Protein AF-A0A7L1F6C6-F1 (afdb_monomer)

Structure (mmCIF, N/CA/C/O backbone):
data_AF-A0A7L1F6C6-F1
#
_entry.id   AF-A0A7L1F6C6-F1
#
loop_
_atom_site.group_PDB
_atom_site.id
_atom_site.type_symbol
_atom_site.label_atom_id
_atom_site.label_alt_id
_atom_site.label_comp_id
_atom_site.label_asym_id
_atom_site.label_entity_id
_atom_site.label_seq_id
_atom_site.pdbx_PDB_ins_code
_atom_site.Cartn_x
_atom_site.Cartn_y
_atom_site.Cartn_z
_atom_site.occupancy
_atom_site.B_iso_or_equiv
_atom_site.auth_seq_id
_atom_site.auth_comp_id
_atom_site.auth_asym_id
_atom_site.auth_atom_id
_atom_site.pdbx_PDB_model_num
ATOM 1 N N . LEU A 1 1 ? -11.012 -23.901 40.442 1.00 64.25 1 LEU A N 1
ATOM 2 C CA . LEU A 1 1 ? -11.278 -23.024 39.281 1.00 64.25 1 LEU A CA 1
ATOM 3 C C . LEU A 1 1 ? -10.445 -21.774 39.486 1.00 64.25 1 LEU A C 1
ATOM 5 O O . LEU A 1 1 ? -10.646 -21.101 40.484 1.00 64.25 1 LEU A O 1
ATOM 9 N N . GLN A 1 2 ? -9.431 -21.559 38.651 1.00 64.12 2 GLN A N 1
ATOM 10 C CA . GLN A 1 2 ? -8.571 -20.382 38.749 1.00 64.12 2 GLN A CA 1
ATOM 11 C C . GLN A 1 2 ? -9.316 -19.219 38.085 1.00 64.12 2 GLN A C 1
ATOM 13 O O . GLN A 1 2 ? -9.634 -19.289 36.899 1.00 64.12 2 GLN A O 1
ATOM 18 N N . GLU A 1 3 ? -9.686 -18.216 38.878 1.00 64.56 3 GLU A N 1
ATOM 19 C CA . GLU A 1 3 ? -10.422 -17.037 38.423 1.00 64.56 3 GLU A CA 1
ATOM 20 C C . GLU A 1 3 ? -9.488 -16.187 37.558 1.00 64.56 3 GLU A C 1
ATOM 22 O O . GLU A 1 3 ? -8.548 -15.561 38.050 1.00 64.56 3 GLU A O 1
ATOM 27 N N . TYR A 1 4 ? -9.695 -16.223 36.242 1.00 62.31 4 TYR A N 1
ATOM 28 C CA . TYR A 1 4 ? -8.992 -15.319 35.341 1.00 62.31 4 TYR A CA 1
ATOM 29 C C . TYR A 1 4 ? -9.404 -13.879 35.672 1.00 62.31 4 TYR A C 1
ATOM 31 O O . TYR A 1 4 ? -10.600 -13.625 35.841 1.00 62.31 4 TYR A O 1
ATOM 39 N N . PRO A 1 5 ? -8.457 -12.924 35.743 1.00 64.25 5 PRO A N 1
ATOM 40 C CA . PRO A 1 5 ? -8.804 -11.533 35.965 1.00 64.25 5 PRO A CA 1
ATOM 41 C C . PRO A 1 5 ? -9.733 -11.074 34.839 1.00 64.25 5 PRO A C 1
ATOM 43 O O . PRO A 1 5 ? -9.344 -11.017 33.674 1.00 64.25 5 PRO A O 1
ATOM 46 N N . ILE A 1 6 ? -10.974 -10.744 35.199 1.00 61.38 6 ILE A N 1
ATOM 47 C CA . ILE A 1 6 ? -12.041 -10.318 34.276 1.00 61.38 6 ILE A CA 1
ATOM 48 C C . ILE A 1 6 ? -11.669 -8.999 33.568 1.00 61.38 6 ILE A C 1
ATOM 50 O O . ILE A 1 6 ? -12.260 -8.619 32.560 1.00 61.38 6 ILE A O 1
ATOM 54 N N . ASN A 1 7 ? -10.636 -8.309 34.054 1.00 60.38 7 ASN A N 1
ATOM 55 C CA . ASN A 1 7 ? -10.195 -7.024 33.545 1.00 60.38 7 ASN A CA 1
ATOM 56 C C . ASN A 1 7 ? -9.051 -7.158 32.525 1.00 60.38 7 ASN A C 1
ATOM 58 O O . ASN A 1 7 ? -7.947 -6.675 32.752 1.00 60.38 7 ASN A O 1
ATOM 62 N N . ASN A 1 8 ? -9.320 -7.831 31.404 1.00 57.84 8 ASN A N 1
ATOM 63 C CA . ASN A 1 8 ? -8.389 -7.932 30.271 1.00 57.84 8 ASN A CA 1
ATOM 64 C C . ASN A 1 8 ? -8.838 -7.106 29.044 1.00 57.84 8 ASN A C 1
ATOM 66 O O . ASN A 1 8 ? -8.256 -7.241 27.973 1.00 57.84 8 ASN A O 1
ATOM 70 N N . MET A 1 9 ? -9.875 -6.262 29.168 1.00 63.53 9 MET A N 1
ATOM 71 C CA . MET A 1 9 ? -10.469 -5.536 28.027 1.00 63.53 9 MET A CA 1
ATOM 72 C C . MET A 1 9 ? -10.590 -4.012 28.189 1.00 63.53 9 MET A C 1
ATOM 74 O O . MET A 1 9 ? -11.356 -3.387 27.463 1.00 63.53 9 MET A O 1
ATOM 78 N N . VAL A 1 10 ? -9.836 -3.376 29.088 1.00 61.25 10 VAL A N 1
ATOM 79 C CA . VAL A 1 10 ? -9.824 -1.903 29.187 1.00 61.25 10 VAL A CA 1
ATOM 80 C C . VAL A 1 10 ? -8.411 -1.381 28.984 1.00 61.25 10 VAL A C 1
ATOM 82 O O . VAL A 1 10 ? -7.747 -0.910 29.901 1.00 61.25 10 VAL A O 1
ATOM 85 N N . THR A 1 11 ? -7.926 -1.465 27.753 1.00 64.50 11 THR A N 1
ATOM 86 C CA . THR A 1 11 ? -6.850 -0.586 27.305 1.00 64.50 11 THR A CA 1
ATOM 87 C C . THR A 1 11 ? -7.500 0.571 26.552 1.00 64.50 11 THR A C 1
ATOM 89 O O . THR A 1 11 ? -8.156 0.367 25.536 1.00 64.50 11 THR A O 1
ATOM 92 N N . GLY A 1 12 ? -7.381 1.789 27.094 1.00 72.12 12 GLY A N 1
ATOM 93 C CA . GLY A 1 12 ? -8.012 3.025 26.602 1.00 72.12 12 GLY A CA 1
ATOM 94 C C . GLY A 1 12 ? -7.460 3.546 25.271 1.00 72.12 12 GLY A C 1
ATOM 95 O O . GLY A 1 12 ? -7.302 4.752 25.095 1.00 72.12 12 GLY A O 1
ATOM 96 N N . TYR A 1 13 ? -7.116 2.648 24.353 1.00 78.31 13 TYR A N 1
ATOM 97 C CA . TYR A 1 13 ? -6.742 3.001 22.995 1.00 78.31 13 TYR A CA 1
ATOM 98 C C . TYR A 1 13 ? -7.990 3.380 22.204 1.00 78.31 13 TYR A C 1
ATOM 100 O O . TYR A 1 13 ? -9.056 2.784 22.364 1.00 78.31 13 TYR A O 1
ATOM 108 N N . ALA A 1 14 ? -7.843 4.380 21.338 1.00 81.75 14 ALA A N 1
ATOM 109 C CA . ALA A 1 14 ? -8.912 4.785 20.443 1.00 81.75 14 ALA A CA 1
ATOM 110 C C . ALA A 1 14 ? -9.343 3.598 19.571 1.00 81.75 14 ALA A C 1
ATOM 112 O O . ALA A 1 14 ? -8.506 2.872 19.025 1.00 81.75 14 ALA A O 1
ATOM 113 N N . SER A 1 15 ? -10.655 3.407 19.432 1.00 86.25 15 SER A N 1
ATOM 114 C CA . SER A 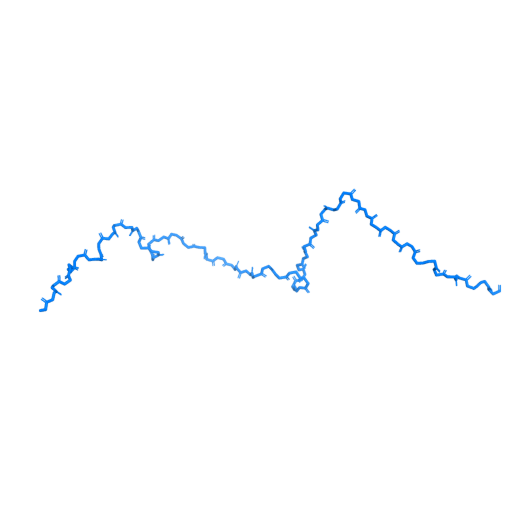1 15 ? -11.190 2.396 18.530 1.00 86.25 15 SER A CA 1
ATOM 115 C C . SER A 1 15 ? -10.839 2.766 17.095 1.00 86.25 15 SER A C 1
ATOM 117 O O . SER A 1 15 ? -10.995 3.916 16.687 1.00 86.25 15 SER A O 1
ATOM 119 N N . ALA A 1 16 ? -10.474 1.783 16.271 1.00 88.12 16 ALA A N 1
ATOM 120 C CA . ALA A 1 16 ? -10.301 1.994 14.831 1.00 88.12 16 ALA A CA 1
ATOM 121 C C . ALA A 1 16 ? -11.583 2.520 14.146 1.00 88.12 16 ALA A C 1
ATOM 123 O O . ALA A 1 16 ? -11.537 3.031 13.027 1.00 88.12 16 ALA A O 1
ATOM 124 N N . ARG A 1 17 ? -12.743 2.388 14.806 1.00 89.12 17 ARG A N 1
ATOM 125 C CA . ARG A 1 17 ? -14.014 2.974 14.357 1.00 89.12 17 ARG A CA 1
ATOM 126 C C . ARG A 1 17 ? -14.049 4.496 14.500 1.00 89.12 17 ARG A C 1
ATOM 128 O O . ARG A 1 17 ? -14.696 5.131 13.678 1.00 89.12 17 ARG A O 1
ATOM 135 N N . ASP A 1 18 ? -13.334 5.041 15.479 1.00 91.31 18 ASP A N 1
ATOM 136 C CA . ASP A 1 18 ? -13.334 6.469 15.816 1.00 91.31 18 ASP A CA 1
ATOM 137 C C . ASP A 1 18 ? -12.240 7.242 15.056 1.00 91.31 18 ASP A C 1
ATOM 139 O O . ASP A 1 18 ? -12.186 8.470 15.086 1.00 91.31 18 ASP A O 1
ATOM 143 N N . MET A 1 19 ? -11.347 6.530 14.363 1.00 94.38 19 MET A N 1
ATOM 144 C CA . MET A 1 19 ? -10.268 7.119 13.575 1.00 94.38 19 MET A CA 1
ATOM 145 C C . MET A 1 19 ? -10.769 7.591 12.206 1.00 94.38 19 MET A C 1
ATOM 147 O O . MET A 1 19 ? -11.583 6.928 11.561 1.00 94.38 19 MET A O 1
ATOM 151 N N . LYS A 1 20 ? -10.219 8.709 11.715 1.00 96.00 20 LYS A N 1
ATOM 152 C CA . LYS A 1 20 ? -10.472 9.183 10.349 1.00 96.00 20 LYS A CA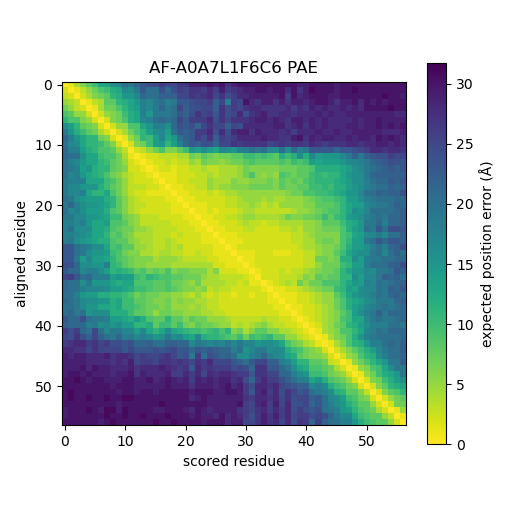 1
ATOM 153 C C . LYS A 1 20 ? -9.992 8.139 9.338 1.00 96.00 20 LYS A C 1
ATOM 155 O O . LYS A 1 20 ? -8.850 7.686 9.410 1.00 96.00 20 LYS A O 1
ATOM 160 N N . LYS A 1 21 ? -10.852 7.797 8.380 1.00 95.69 21 LYS A N 1
ATOM 161 C CA . LYS A 1 21 ? -10.561 6.834 7.311 1.00 95.69 21 LYS A CA 1
ATOM 162 C C . LYS A 1 21 ? -10.337 7.561 5.990 1.00 95.69 21 LYS A C 1
ATOM 164 O O . LYS A 1 21 ? -10.852 8.657 5.781 1.00 95.69 21 LYS A O 1
ATOM 169 N N . TYR A 1 22 ? -9.538 6.957 5.119 1.00 96.69 22 TYR A N 1
ATOM 170 C CA . TYR A 1 22 ? -9.452 7.370 3.725 1.00 96.69 22 TYR A CA 1
ATOM 171 C C . TYR A 1 22 ? -10.671 6.817 2.980 1.00 96.69 22 TYR A C 1
ATOM 173 O O . TYR A 1 22 ? -10.958 5.629 3.090 1.00 96.69 22 TYR A O 1
ATOM 181 N N . GLU A 1 23 ? -11.392 7.681 2.268 1.00 96.69 23 GLU A N 1
ATOM 182 C CA . GLU A 1 23 ? -12.641 7.329 1.567 1.00 96.69 23 GLU A CA 1
ATOM 183 C C . GLU A 1 23 ? -12.484 7.288 0.040 1.00 96.69 23 GLU A C 1
ATOM 185 O O . GLU A 1 23 ? -13.443 7.011 -0.674 1.00 96.69 23 GLU A O 1
ATOM 190 N N . GLY A 1 24 ? -11.289 7.594 -0.473 1.00 97.50 24 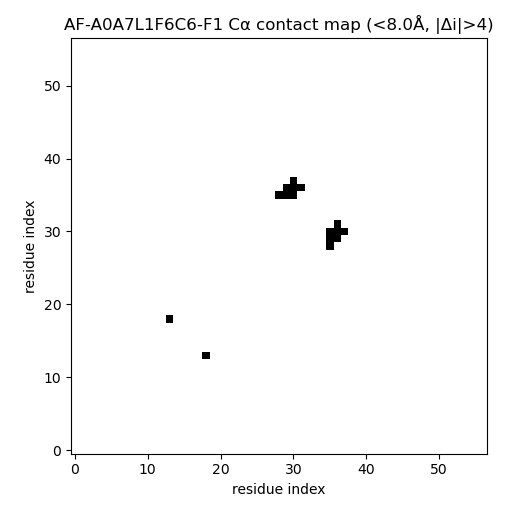GLY A N 1
ATOM 191 C CA . GLY A 1 24 ? -11.003 7.524 -1.902 1.00 97.50 24 GLY A CA 1
ATOM 192 C C . GLY A 1 24 ? -10.725 6.099 -2.379 1.00 97.50 24 GLY A C 1
ATOM 193 O O . GLY A 1 24 ? -10.697 5.146 -1.599 1.00 97.50 24 GLY A O 1
ATOM 194 N N . GLU A 1 25 ? -10.466 5.967 -3.677 1.00 96.94 25 GLU A N 1
ATOM 195 C CA . GLU A 1 25 ? -10.073 4.689 -4.263 1.00 96.94 25 GLU A CA 1
ATOM 196 C C . GLU A 1 25 ? -8.665 4.277 -3.822 1.00 96.94 25 GLU A C 1
ATOM 198 O O . GLU A 1 25 ? -7.718 5.064 -3.885 1.00 96.94 25 GLU A O 1
ATOM 203 N N . LEU A 1 26 ? -8.528 3.019 -3.402 1.00 96.62 26 LEU A N 1
ATOM 204 C CA . LEU A 1 26 ? -7.256 2.402 -3.048 1.00 96.62 26 LEU A CA 1
ATOM 205 C C . LEU A 1 26 ? -7.047 1.176 -3.939 1.00 96.62 26 LEU A C 1
ATOM 207 O O . LEU A 1 26 ? -7.848 0.245 -3.900 1.00 96.62 26 LEU A O 1
ATOM 211 N N . HIS A 1 27 ? -5.975 1.190 -4.732 1.00 95.75 27 HIS A N 1
ATOM 212 C CA . HIS A 1 27 ? -5.622 0.115 -5.661 1.00 95.75 27 HIS A CA 1
ATOM 213 C C . HIS A 1 27 ? -4.302 -0.528 -5.253 1.00 95.75 27 HIS A C 1
ATOM 215 O O . HIS A 1 27 ? -3.363 0.167 -4.853 1.00 95.75 27 HIS A O 1
ATOM 221 N N . ASP A 1 28 ? -4.216 -1.847 -5.397 1.00 95.88 28 ASP A N 1
ATOM 222 C CA . ASP A 1 28 ? -2.967 -2.567 -5.181 1.00 95.88 28 ASP A CA 1
ATOM 223 C C . ASP A 1 28 ? -1.950 -2.201 -6.267 1.00 95.88 28 ASP A C 1
ATOM 225 O O . ASP A 1 28 ? -2.227 -2.255 -7.469 1.00 95.88 28 ASP A O 1
ATOM 229 N N . PHE A 1 29 ? -0.732 -1.861 -5.849 1.00 95.56 29 PHE A N 1
ATOM 230 C CA . PHE A 1 29 ? 0.362 -1.604 -6.776 1.00 95.56 29 PHE A CA 1
ATOM 231 C C . PH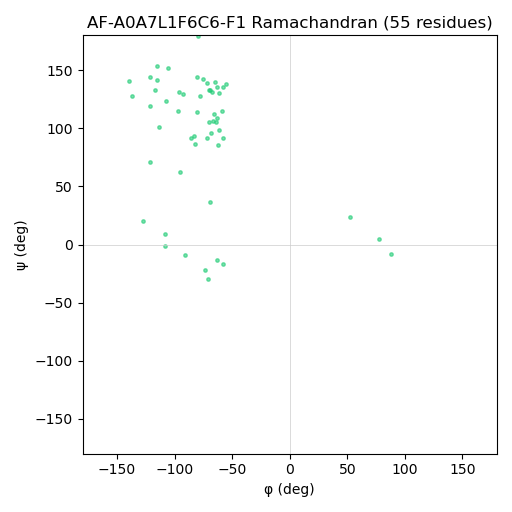E A 1 29 ? 1.014 -2.925 -7.198 1.00 95.56 29 PHE A C 1
ATOM 233 O O . PHE A 1 29 ? 1.914 -3.437 -6.530 1.00 95.56 29 PHE A O 1
ATOM 240 N N . ILE A 1 30 ? 0.555 -3.475 -8.322 1.00 96.06 30 ILE A N 1
ATOM 241 C CA . ILE A 1 30 ? 1.073 -4.718 -8.909 1.00 96.06 30 ILE A CA 1
ATOM 242 C C . ILE A 1 30 ? 1.757 -4.384 -10.249 1.00 96.06 30 ILE A C 1
ATOM 244 O O . ILE A 1 30 ? 1.066 -4.192 -11.257 1.00 96.06 30 ILE A O 1
ATOM 248 N N . PRO A 1 31 ? 3.104 -4.298 -10.300 1.00 95.88 31 PRO A N 1
ATOM 249 C CA . PRO A 1 31 ? 3.836 -4.011 -11.534 1.00 95.88 31 PRO A CA 1
ATOM 250 C C . PRO A 1 31 ? 3.494 -4.991 -12.664 1.00 95.88 31 PRO A C 1
ATOM 252 O O . PRO A 1 31 ? 3.399 -6.195 -12.443 1.00 95.88 31 PRO A O 1
ATOM 255 N N . GLY A 1 32 ? 3.332 -4.478 -13.883 1.00 93.00 32 GLY A N 1
ATOM 256 C CA . GLY A 1 32 ? 2.930 -5.250 -15.064 1.00 93.00 32 GLY A CA 1
ATOM 257 C C . GLY A 1 32 ? 1.414 -5.361 -15.259 1.00 93.00 32 GLY A C 1
ATOM 258 O O . GLY A 1 32 ? 0.971 -5.801 -16.317 1.00 93.00 32 GLY A O 1
ATOM 259 N N . THR A 1 33 ? 0.614 -4.915 -14.288 1.00 93.25 33 THR A N 1
ATOM 260 C CA . THR A 1 33 ? -0.850 -4.813 -14.396 1.00 93.25 33 THR A CA 1
ATOM 261 C C . THR A 1 33 ? -1.284 -3.353 -14.320 1.00 93.25 33 THR A C 1
ATOM 263 O O . THR A 1 33 ? -0.564 -2.526 -13.766 1.00 93.25 33 THR A O 1
ATOM 266 N N . SER A 1 34 ? -2.435 -3.009 -14.908 1.00 90.25 34 SER A N 1
ATOM 267 C CA . SER A 1 34 ? -3.036 -1.661 -14.826 1.00 90.25 34 SER A CA 1
ATOM 268 C C . SER A 1 34 ? -2.101 -0.495 -15.201 1.00 90.25 34 SER A C 1
ATOM 270 O O . SER A 1 34 ? -2.302 0.636 -14.771 1.00 90.25 34 SER A O 1
ATOM 272 N N . GLY A 1 35 ? -1.063 -0.759 -16.003 1.00 93.75 35 GLY A N 1
ATOM 273 C CA . GLY A 1 35 ? -0.050 0.230 -16.383 1.00 93.75 35 GLY A CA 1
ATOM 274 C C . GLY A 1 35 ? 0.999 0.538 -15.306 1.00 93.75 35 GLY A C 1
ATOM 275 O O . GLY A 1 35 ? 1.851 1.397 -15.529 1.00 93.75 35 GLY A O 1
ATOM 276 N N . TYR A 1 36 ? 0.986 -0.152 -14.162 1.00 96.50 36 TYR A N 1
ATOM 277 C CA . TYR A 1 36 ? 2.002 0.012 -13.126 1.00 96.50 36 TYR A CA 1
ATOM 278 C C . TYR A 1 36 ? 3.339 -0.589 -13.557 1.00 96.50 36 TYR A C 1
ATOM 280 O O . TYR A 1 36 ? 3.404 -1.688 -14.107 1.00 96.50 36 TYR A O 1
ATOM 288 N N . ALA A 1 37 ? 4.429 0.110 -13.254 1.00 94.12 37 ALA A N 1
ATOM 289 C CA . ALA A 1 37 ? 5.785 -0.364 -13.484 1.00 94.12 37 ALA A CA 1
ATOM 290 C C . ALA A 1 37 ? 6.673 0.008 -12.296 1.00 94.12 37 ALA A C 1
ATOM 292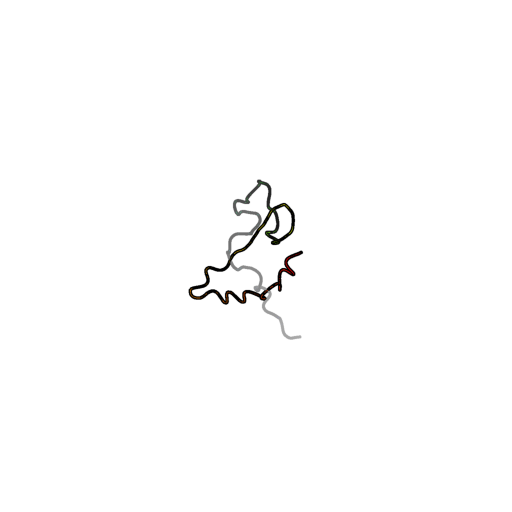 O O . ALA A 1 37 ? 6.563 1.103 -11.745 1.00 94.12 37 ALA A O 1
ATOM 293 N N . ALA A 1 38 ? 7.565 -0.904 -11.919 1.00 94.31 38 ALA A N 1
ATOM 294 C CA . ALA A 1 38 ? 8.591 -0.672 -10.914 1.00 94.31 38 ALA A CA 1
ATOM 295 C C . ALA A 1 38 ? 9.964 -0.807 -11.575 1.00 94.31 38 ALA A C 1
ATOM 297 O O . ALA A 1 38 ? 10.214 -1.765 -12.306 1.00 94.31 38 ALA A O 1
ATOM 298 N N . TYR A 1 39 ? 10.850 0.149 -11.308 1.00 91.88 39 TYR A N 1
ATOM 299 C CA . TYR A 1 39 ? 12.201 0.176 -11.860 1.00 91.88 39 TYR A CA 1
ATOM 300 C C . TYR A 1 39 ? 13.218 0.177 -10.730 1.00 91.88 39 TYR A C 1
ATOM 302 O O . TYR A 1 39 ? 13.020 0.817 -9.698 1.00 91.88 39 TYR A O 1
ATOM 310 N N . TRP A 1 40 ? 14.341 -0.496 -10.956 1.00 90.06 40 TRP A N 1
ATOM 311 C CA . TRP A 1 40 ? 15.504 -0.394 -10.090 1.00 90.06 40 TRP A CA 1
ATOM 312 C C . TRP A 1 40 ? 16.592 0.404 -10.805 1.00 90.06 40 TRP A C 1
ATOM 314 O O . TRP A 1 40 ? 17.021 0.049 -11.902 1.00 90.06 40 TRP A O 1
ATOM 324 N N . VAL A 1 41 ? 17.053 1.481 -10.168 1.00 87.88 41 VAL A N 1
ATOM 325 C CA . VAL A 1 41 ? 18.244 2.217 -10.597 1.00 87.88 41 VAL A CA 1
ATOM 326 C C . VAL A 1 41 ? 19.481 1.331 -10.423 1.00 87.88 41 VAL A C 1
ATOM 328 O O . VAL A 1 41 ? 19.948 1.103 -9.307 1.00 87.88 41 VAL A O 1
ATOM 331 N N . GLN A 1 42 ? 20.021 0.838 -11.537 1.00 86.19 42 GLN A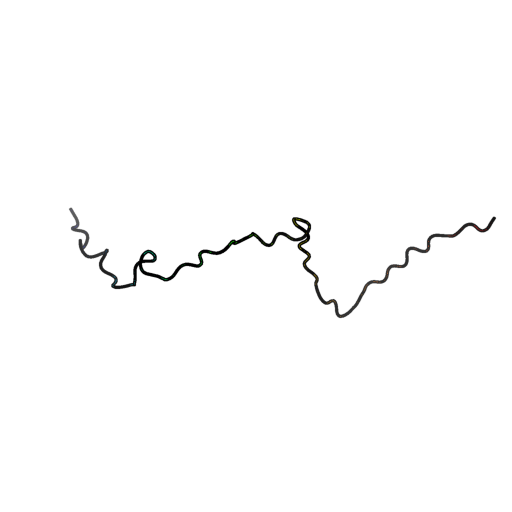 N 1
ATOM 332 C CA . GLN A 1 42 ? 21.261 0.064 -11.556 1.00 86.19 42 GLN A CA 1
ATOM 333 C C . GLN A 1 42 ? 22.462 0.979 -11.809 1.00 86.19 42 GLN A C 1
ATOM 335 O O . GLN A 1 42 ? 22.490 1.738 -12.773 1.00 86.19 42 GLN A O 1
ATOM 340 N N . SER A 1 43 ? 23.490 0.869 -10.963 1.00 82.62 43 SER A N 1
ATOM 341 C CA . SER A 1 43 ? 24.753 1.606 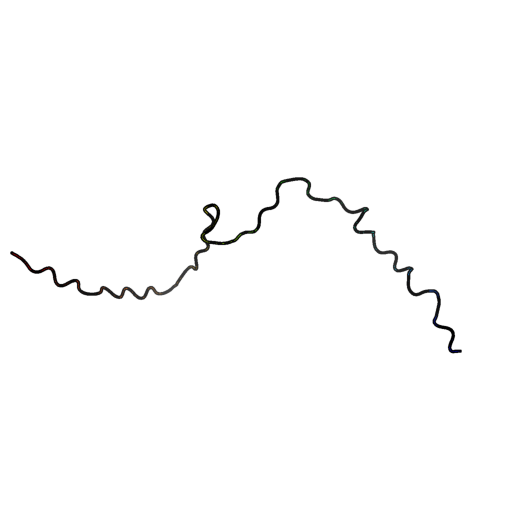-11.133 1.00 82.62 43 SER A CA 1
ATOM 342 C C . SER A 1 43 ? 25.620 1.055 -12.276 1.00 82.62 43 SER A C 1
ATOM 344 O O . SER A 1 43 ? 26.474 1.772 -12.794 1.00 82.62 43 SER A O 1
ATOM 346 N N . LYS A 1 44 ? 25.418 -0.208 -12.670 1.00 78.31 44 LYS A N 1
ATOM 347 C CA . LYS A 1 44 ? 26.124 -0.872 -13.772 1.00 78.31 44 LYS A CA 1
ATOM 348 C C . LYS A 1 44 ? 25.113 -1.662 -14.593 1.00 78.31 44 LYS A C 1
ATOM 350 O O . LYS A 1 44 ? 24.377 -2.464 -14.029 1.00 78.31 44 LYS A O 1
ATOM 355 N N . PHE A 1 45 ? 25.094 -1.447 -15.903 1.00 72.50 45 PHE A N 1
ATOM 356 C CA . PHE A 1 45 ? 24.279 -2.216 -16.838 1.00 72.50 45 PHE A CA 1
ATOM 357 C C . PHE A 1 45 ? 25.126 -3.332 -17.462 1.00 72.50 45 PHE A C 1
ATOM 359 O O . PHE A 1 45 ? 26.228 -3.089 -17.949 1.00 72.50 45 PHE A O 1
ATOM 366 N N . ASN A 1 46 ? 24.615 -4.563 -17.476 1.00 67.44 46 ASN A N 1
ATOM 367 C CA . ASN A 1 46 ? 25.180 -5.620 -18.313 1.00 67.44 46 ASN A CA 1
ATOM 368 C C . ASN A 1 46 ? 24.612 -5.447 -19.726 1.00 67.44 46 ASN A C 1
ATOM 370 O O . ASN A 1 46 ? 23.585 -6.034 -20.058 1.00 67.44 46 ASN A O 1
ATOM 374 N N . ILE A 1 47 ? 25.250 -4.618 -20.559 1.00 63.91 47 ILE A N 1
ATOM 375 C CA . ILE A 1 47 ? 24.976 -4.639 -22.003 1.00 63.91 47 ILE A CA 1
ATOM 376 C C . ILE A 1 47 ? 25.594 -5.930 -22.540 1.00 63.91 47 ILE A C 1
ATOM 378 O O . ILE A 1 47 ? 26.775 -5.977 -22.883 1.00 63.91 47 ILE A O 1
ATOM 382 N N . HIS A 1 48 ? 24.808 -7.002 -22.583 1.00 63.22 48 HIS A N 1
ATOM 383 C CA . HIS A 1 48 ? 25.136 -8.131 -23.440 1.00 63.22 48 HIS A CA 1
ATOM 384 C C . HIS A 1 48 ? 24.562 -7.837 -24.826 1.00 63.22 48 HIS A C 1
ATOM 386 O O . HIS A 1 48 ? 23.397 -8.113 -25.103 1.00 63.22 48 HIS A O 1
ATOM 392 N N . CYS A 1 49 ? 25.375 -7.225 -25.690 1.00 56.31 49 CYS A N 1
ATOM 393 C CA . CYS A 1 49 ? 25.090 -7.203 -27.119 1.00 56.31 49 CYS A CA 1
ATOM 394 C C . CYS A 1 49 ? 25.262 -8.630 -27.641 1.00 56.31 49 CYS A C 1
ATOM 396 O O . CYS A 1 49 ? 26.379 -9.057 -27.940 1.00 56.31 49 CYS A O 1
ATOM 398 N N .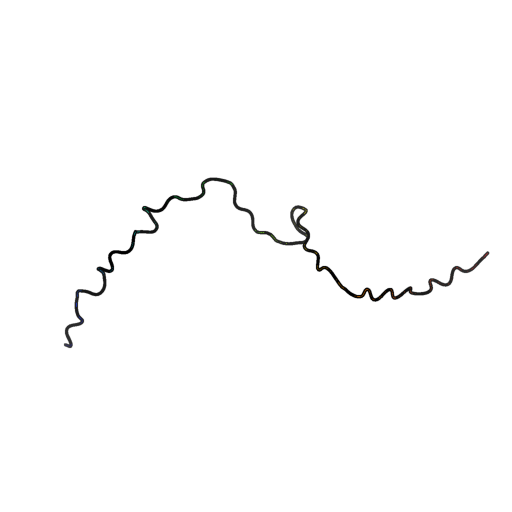 GLU A 1 50 ? 24.167 -9.381 -27.743 1.00 53.91 50 GLU A N 1
ATOM 399 C CA . GLU A 1 50 ? 24.166 -10.576 -28.572 1.00 53.91 50 GLU A CA 1
ATOM 400 C C . GLU A 1 50 ? 24.411 -10.102 -30.007 1.00 53.91 50 GLU A C 1
ATOM 402 O O . GLU A 1 50 ? 23.592 -9.402 -30.603 1.00 53.91 50 GLU A O 1
ATOM 407 N N . ASN A 1 51 ? 25.604 -10.391 -30.528 1.00 57.06 51 ASN A N 1
ATOM 408 C CA . ASN A 1 51 ? 25.996 -10.053 -31.887 1.00 57.06 51 ASN A CA 1
ATOM 409 C C . ASN A 1 51 ? 25.069 -10.799 -32.854 1.00 57.06 51 ASN A C 1
ATOM 411 O O . ASN A 1 51 ? 25.408 -11.889 -33.324 1.00 57.06 51 ASN A O 1
ATOM 415 N N . THR A 1 52 ? 23.903 -10.230 -33.173 1.00 60.25 52 THR A N 1
ATOM 416 C CA . THR A 1 52 ? 23.075 -10.701 -34.278 1.00 60.25 52 THR A CA 1
ATOM 417 C C . THR A 1 52 ? 23.919 -10.536 -35.529 1.00 60.25 52 THR A C 1
ATOM 419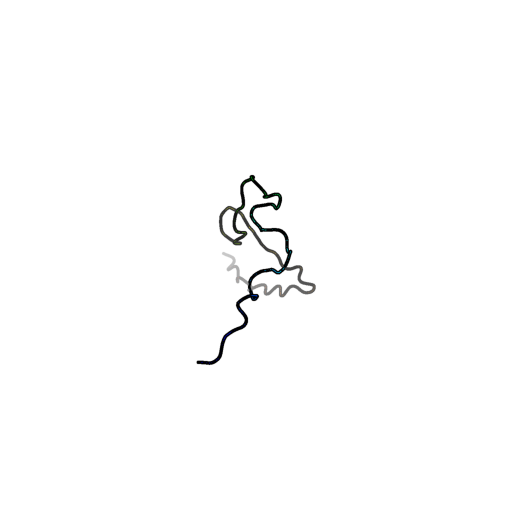 O O . THR A 1 52 ? 24.085 -9.433 -36.054 1.00 60.25 52 THR A O 1
ATOM 422 N N . LYS A 1 53 ? 24.536 -11.639 -35.958 1.00 58.78 53 LYS A N 1
ATOM 423 C CA . LYS A 1 53 ? 25.299 -11.746 -37.197 1.00 58.78 53 LYS A CA 1
ATOM 424 C C . LYS A 1 53 ? 24.357 -11.376 -38.342 1.00 58.78 53 LYS A C 1
ATOM 426 O O . LYS A 1 53 ? 23.654 -12.235 -38.868 1.00 58.78 53 LYS A O 1
ATOM 431 N N . MET A 1 54 ? 24.319 -10.100 -38.720 1.00 62.22 54 MET A N 1
ATOM 432 C CA . MET A 1 54 ? 23.647 -9.671 -39.939 1.00 62.22 54 MET A CA 1
ATOM 433 C C . MET A 1 54 ? 24.388 -10.317 -41.109 1.00 62.22 54 MET A C 1
ATOM 435 O O . MET A 1 54 ? 25.499 -9.912 -41.453 1.00 62.22 54 MET A O 1
ATOM 439 N N . LYS A 1 55 ? 23.794 -11.351 -41.712 1.00 58.47 55 LYS A N 1
ATOM 440 C CA . LYS A 1 55 ? 24.243 -11.836 -43.016 1.00 58.47 55 LYS A CA 1
ATOM 441 C C . LYS A 1 55 ? 23.966 -10.729 -44.034 1.00 58.47 55 LYS A C 1
ATOM 443 O O . LYS A 1 55 ? 22.808 -10.408 -44.287 1.00 58.47 55 LYS A O 1
ATOM 448 N N . ARG A 1 56 ? 25.023 -10.130 -44.587 1.00 61.00 56 ARG A N 1
ATOM 449 C CA . ARG A 1 56 ? 24.917 -9.270 -45.774 1.00 61.00 56 ARG A CA 1
ATOM 450 C C . ARG A 1 56 ? 24.558 -10.152 -46.979 1.00 61.00 56 ARG A C 1
ATOM 452 O O . ARG A 1 56 ? 25.126 -11.236 -47.114 1.00 61.00 56 ARG A O 1
ATOM 459 N N . LYS A 1 57 ? 23.574 -9.708 -47.765 1.00 55.72 57 LYS A N 1
ATOM 460 C CA . LYS A 1 57 ? 23.241 -10.241 -49.095 1.00 55.72 57 LYS A CA 1
ATOM 461 C C . LYS A 1 57 ? 24.270 -9.776 -50.116 1.00 55.72 57 LYS A C 1
ATOM 463 O O . LYS A 1 57 ? 24.788 -8.653 -49.920 1.00 55.72 57 LYS A O 1
#

Nearest PDB structures (foldseek):
  6j08-assembly3_F  TM=9.205E-01  e=8.352E-03  Homo sapiens
  6gny-assembly1_D  TM=8.793E-01  e=9.800E-03  Homo sapiens

Foldseek 3Di:
DDDDPPPPPDDPDDDPVPDDDDPDDDDDQDDPPPPHHDDDDDPDDPPPPPPPPPDDD

Secondary structure (DSSP, 8-state):
-----S--S---PPPTTTS----S------TTSTT-------SS-------------

InterPro domains:
  IPR028065 Telomere repeats-binding bouquet formation protein 2 [PF15101] (1-43)
  IPR028065 Telomere repeats-binding bouquet formation protein 2 [PTHR35345] (2-57)

pLDDT: mean 78.74, std 15.57, range [53.91, 97.5]

Radius of gyration: 29.12 Å; Cα contacts (8 Å, |Δi|>4): 8; chains: 1; bounding box: 40×32×88 Å

Sequence (57 aa):
LQEYPINNMVTGYASARDMKKYEGELHDFIPGTSGYAAYWVQSKFNIHCENTKMKRK

Solvent-accessible surface area (backbone atoms only — not comparable to full-atom values): 4534 Å² total; per-residue (Å²): 133,85,81,70,76,87,82,81,79,82,71,93,65,82,53,81,85,78,49,93,74,87,85,71,94,83,77,85,91,48,66,82,42,98,84,37,76,81,86,79,94,68,94,70,79,86,82,76,77,76,78,74,79,76,80,80,129

Organism: Sylvia borin (NCBI:txid73324)

Mean predicted aligned error: 14.96 Å